Protein AF-A0A3A4SZI6-F1 (afdb_monomer)

pLDDT: mean 71.09, std 20.28, range [41.44, 95.88]

Secondary structure (DSSP, 8-state):
-----HHHHHHHHHH--EE-HHHHHHHHTS-HHHHHHTTTTTT-EEEETTEEEEEHHHHHHHHHHHHHH-THHHHHHTS------------------------PPP--PPPPTT----------

Mean predicted aligned error: 18.35 Å

Solvent-accessible surface area (backbone atoms only — not comparable to full-atom values): 8168 Å² total; per-residue (Å²): 133,84,84,72,57,66,70,57,55,52,48,36,70,76,34,36,58,81,38,46,49,61,59,51,11,61,75,69,74,46,56,42,68,57,44,60,76,44,24,70,82,55,60,35,44,74,81,45,98,94,40,57,38,33,36,48,46,55,41,49,54,49,53,51,53,42,65,76,60,64,58,55,59,59,75,60,56,76,56,79,77,71,79,62,76,77,73,72,75,71,78,71,77,82,74,78,78,81,72,79,87,81,82,87,76,82,84,81,74,88,80,64,101,75,79,76,82,82,82,87,72,88,78,136

Foldseek 3Di:
DDPDDVVVVVCCVVQNDKDFLVRVCVVVVHDSVVCLVCVVVQVWDDPDVSGTIHGPNSNVVSVVVCVVVVCVCVVVVVDPPPPPPPPPPDPDPPPPPPPDDDDDDDDDDDDDPPDDDDDPDDDD

Radius of gyration: 33.67 Å; Cα contacts (8 Å, |Δi|>4): 70; chains: 1; bounding box: 77×91×42 Å

Structure (mmCIF, N/CA/C/O backbone):
data_AF-A0A3A4SZI6-F1
#
_entry.id   AF-A0A3A4SZI6-F1
#
loop_
_atom_site.group_PDB
_atom_site.id
_atom_site.type_symbol
_atom_site.label_atom_id
_atom_site.label_alt_id
_atom_site.label_comp_id
_atom_site.label_asym_id
_atom_site.label_entity_id
_atom_site.label_seq_id
_atom_site.pdbx_PDB_ins_code
_atom_site.Cartn_x
_atom_site.Cartn_y
_atom_site.Cartn_z
_atom_site.occupancy
_atom_site.B_iso_or_equiv
_atom_site.auth_seq_id
_atom_site.auth_comp_id
_atom_site.auth_asym_id
_atom_site.auth_atom_id
_atom_site.pdbx_PDB_model_num
ATOM 1 N N . MET A 1 1 ? 22.937 -13.187 -11.804 1.00 47.78 1 MET A N 1
ATOM 2 C CA . MET A 1 1 ? 22.622 -11.927 -11.099 1.00 47.78 1 MET A CA 1
ATOM 3 C C . MET A 1 1 ? 21.404 -11.331 -11.784 1.00 47.78 1 MET A C 1
ATOM 5 O O . MET A 1 1 ? 21.452 -11.160 -12.992 1.00 47.78 1 MET A O 1
ATOM 9 N N . GLY A 1 2 ? 20.280 -11.173 -11.081 1.00 58.09 2 GLY A N 1
ATOM 10 C CA . GLY A 1 2 ? 19.035 -10.713 -11.705 1.00 58.09 2 GLY A CA 1
ATOM 11 C C . GLY A 1 2 ? 19.151 -9.251 -12.125 1.00 58.09 2 GLY A C 1
ATOM 12 O O . GLY A 1 2 ? 19.478 -8.413 -11.287 1.00 58.09 2 GLY A O 1
ATOM 13 N N . ASN A 1 3 ? 18.898 -8.960 -13.402 1.00 62.41 3 ASN A N 1
ATOM 14 C CA . ASN A 1 3 ? 18.824 -7.598 -13.925 1.00 62.41 3 ASN A CA 1
ATOM 15 C C . ASN A 1 3 ? 17.705 -6.853 -13.193 1.00 62.41 3 ASN A C 1
ATOM 17 O O . ASN A 1 3 ? 16.524 -7.029 -13.495 1.00 62.41 3 ASN A O 1
ATOM 21 N N . LYS A 1 4 ? 18.070 -6.053 -12.190 1.00 66.88 4 LYS A N 1
ATOM 22 C CA . LYS A 1 4 ? 17.142 -5.102 -11.587 1.00 66.88 4 LYS A CA 1
ATOM 23 C C . LYS A 1 4 ? 16.838 -4.052 -12.646 1.00 66.88 4 LYS A C 1
ATOM 25 O O . LYS A 1 4 ? 17.748 -3.469 -13.226 1.00 66.88 4 LYS A O 1
ATOM 30 N N . ASN A 1 5 ? 15.556 -3.870 -12.930 1.00 77.38 5 ASN A N 1
ATOM 31 C CA . ASN A 1 5 ? 15.099 -2.896 -13.906 1.00 77.38 5 ASN A CA 1
ATOM 32 C C . ASN A 1 5 ? 15.497 -1.493 -13.398 1.00 77.38 5 ASN A C 1
ATOM 34 O O . ASN A 1 5 ? 15.102 -1.160 -12.277 1.00 77.38 5 ASN A O 1
ATOM 38 N N . PRO A 1 6 ? 16.268 -0.685 -14.152 1.00 76.62 6 PRO A N 1
ATOM 39 C CA . PRO A 1 6 ? 16.825 0.578 -13.650 1.00 76.62 6 PRO A CA 1
ATOM 40 C C . PRO A 1 6 ? 15.745 1.542 -13.139 1.00 76.62 6 PRO A C 1
ATOM 42 O O . PRO A 1 6 ? 15.934 2.185 -12.111 1.00 76.62 6 PRO A O 1
ATOM 45 N N . ALA A 1 7 ? 14.567 1.536 -13.770 1.00 78.56 7 ALA A N 1
ATOM 46 C CA . ALA A 1 7 ? 13.418 2.335 -13.348 1.00 78.56 7 ALA A CA 1
ATOM 47 C C . ALA A 1 7 ? 12.898 1.982 -11.939 1.00 78.56 7 ALA A C 1
ATOM 49 O O . ALA A 1 7 ? 12.447 2.854 -11.205 1.00 78.56 7 ALA A O 1
ATOM 50 N N . ILE A 1 8 ? 12.968 0.709 -11.527 1.00 76.75 8 ILE A N 1
ATOM 51 C CA . ILE A 1 8 ? 12.524 0.299 -10.183 1.00 76.75 8 ILE A CA 1
ATOM 52 C C . ILE A 1 8 ? 13.507 0.814 -9.130 1.00 76.75 8 ILE A C 1
ATOM 54 O O . ILE A 1 8 ? 13.085 1.276 -8.075 1.00 76.75 8 ILE A O 1
ATOM 58 N N . SER A 1 9 ? 14.807 0.776 -9.425 1.00 80.06 9 SER A N 1
ATOM 59 C CA . SER A 1 9 ? 15.837 1.270 -8.507 1.00 80.06 9 SER A CA 1
ATOM 60 C C . SER A 1 9 ? 15.782 2.785 -8.315 1.00 80.06 9 SER A C 1
ATOM 62 O O . SER A 1 9 ? 16.011 3.259 -7.207 1.00 80.06 9 SER A O 1
ATOM 64 N N . GLU A 1 10 ? 15.428 3.538 -9.355 1.00 84.81 10 GLU A N 1
ATOM 65 C CA . GLU A 1 10 ? 15.216 4.985 -9.255 1.00 84.81 10 GLU A CA 1
ATOM 66 C C . GLU A 1 10 ? 14.008 5.326 -8.367 1.00 84.81 10 GLU A C 1
ATOM 68 O O . GLU A 1 10 ? 14.109 6.157 -7.464 1.00 84.81 10 GLU A O 1
ATOM 73 N N . LEU A 1 11 ? 12.890 4.611 -8.539 1.00 80.88 11 LEU A N 1
ATOM 74 C CA . LEU A 1 11 ? 11.705 4.781 -7.693 1.00 80.88 11 LEU A CA 1
ATOM 75 C C . LEU A 1 11 ? 11.967 4.386 -6.234 1.00 80.88 11 LEU A C 1
ATOM 77 O O . LEU A 1 11 ? 11.515 5.081 -5.325 1.00 80.88 11 LEU A O 1
ATOM 81 N N . GLU A 1 12 ? 12.714 3.306 -5.996 1.00 84.25 12 GLU A N 1
ATOM 82 C CA . GLU A 1 12 ? 13.121 2.906 -4.645 1.00 84.25 12 GLU A CA 1
ATOM 83 C C . GLU A 1 12 ? 14.032 3.950 -3.984 1.00 84.25 12 GLU A C 1
ATOM 85 O O . GLU A 1 12 ? 13.908 4.199 -2.786 1.00 84.25 12 GLU A O 1
ATOM 90 N N . ALA A 1 13 ? 14.907 4.609 -4.749 1.00 86.44 13 ALA A N 1
ATOM 91 C CA . ALA A 1 13 ? 15.736 5.698 -4.236 1.00 86.44 13 ALA A CA 1
ATOM 92 C C . ALA A 1 13 ? 14.905 6.944 -3.880 1.00 86.44 13 ALA A C 1
ATOM 94 O O . ALA A 1 13 ? 15.180 7.614 -2.885 1.00 86.44 13 ALA A O 1
ATOM 95 N N . GLN A 1 14 ? 13.872 7.252 -4.669 1.00 87.62 14 GLN A N 1
ATOM 96 C CA . GLN A 1 14 ? 13.079 8.472 -4.508 1.00 87.62 14 GLN A CA 1
ATOM 97 C C . GLN A 1 14 ? 11.974 8.348 -3.445 1.00 87.62 14 GLN A C 1
ATOM 99 O O . GLN A 1 14 ? 11.754 9.281 -2.659 1.00 87.62 14 GLN A O 1
ATOM 104 N N . TYR A 1 15 ? 11.290 7.201 -3.410 1.00 88.38 15 TYR A N 1
ATOM 105 C CA . TYR A 1 15 ? 10.105 6.945 -2.581 1.00 88.38 15 TYR A CA 1
ATOM 106 C C . TYR A 1 15 ? 10.330 5.890 -1.488 1.00 88.38 15 TYR A C 1
ATOM 108 O O . TYR A 1 15 ? 9.435 5.629 -0.679 1.00 88.38 15 TYR A O 1
ATOM 116 N N . GLY A 1 16 ? 11.528 5.316 -1.422 1.00 91.12 16 GLY A N 1
ATOM 117 C CA . GLY A 1 16 ? 11.890 4.304 -0.441 1.00 91.12 16 GLY A CA 1
ATOM 118 C C . GLY A 1 16 ? 11.442 2.900 -0.836 1.00 91.12 16 GLY A C 1
ATOM 119 O O . GLY A 1 16 ? 11.045 2.619 -1.969 1.00 91.12 16 GLY A O 1
ATOM 120 N N . ARG A 1 17 ? 11.511 1.986 0.132 1.00 92.38 17 ARG A N 1
ATOM 121 C CA . ARG A 1 17 ? 11.225 0.570 -0.094 1.00 92.38 17 ARG A CA 1
ATOM 122 C C . ARG A 1 17 ? 9.758 0.350 -0.476 1.00 92.38 17 ARG A C 1
ATOM 124 O O . ARG A 1 17 ? 8.847 0.956 0.091 1.00 92.38 17 ARG A O 1
ATOM 131 N N . VAL A 1 18 ? 9.531 -0.598 -1.387 1.00 92.88 18 VAL A N 1
ATOM 132 C CA . VAL A 1 18 ? 8.188 -1.102 -1.697 1.00 92.88 18 VAL A CA 1
ATOM 133 C C . VAL A 1 18 ? 7.707 -2.045 -0.590 1.00 92.88 18 VAL A C 1
ATOM 135 O O . VAL A 1 18 ? 8.343 -3.059 -0.294 1.00 92.88 18 VAL A O 1
ATOM 138 N N . ILE A 1 19 ? 6.538 -1.744 -0.033 1.00 94.88 19 ILE A N 1
ATOM 139 C CA . ILE A 1 19 ? 5.906 -2.445 1.085 1.00 94.88 19 ILE A CA 1
ATOM 140 C C . ILE A 1 19 ? 4.661 -3.197 0.593 1.00 94.88 19 ILE A C 1
ATOM 142 O O . ILE A 1 19 ? 3.893 -2.722 -0.256 1.00 94.88 19 ILE A O 1
ATOM 146 N N . LYS A 1 20 ? 4.448 -4.407 1.116 1.00 95.75 20 LYS A N 1
ATOM 147 C CA . LYS A 1 20 ? 3.231 -5.202 0.880 1.00 95.75 20 LYS A CA 1
ATOM 148 C C . LYS A 1 20 ? 2.084 -4.759 1.799 1.00 95.75 20 LYS A C 1
ATOM 150 O O . LYS A 1 20 ? 2.331 -4.310 2.913 1.00 95.75 20 LYS A O 1
ATOM 155 N N . PRO A 1 21 ? 0.815 -5.014 1.428 1.00 95.06 21 PRO A N 1
ATOM 156 C CA . PRO A 1 21 ? -0.326 -4.697 2.290 1.00 95.06 21 PRO A CA 1
ATOM 157 C C . PRO A 1 21 ? -0.246 -5.353 3.675 1.00 95.06 21 PRO A C 1
ATOM 159 O O . PRO A 1 21 ? -0.713 -4.780 4.648 1.00 95.06 21 PRO A O 1
ATOM 162 N N . GLN A 1 22 ? 0.347 -6.549 3.757 1.00 95.88 22 GLN A N 1
ATOM 163 C CA . GLN A 1 22 ? 0.557 -7.274 5.013 1.00 95.88 22 GLN A CA 1
ATOM 164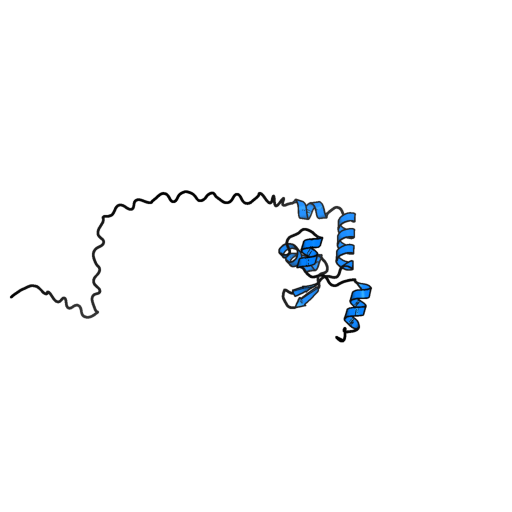 C C . GLN A 1 22 ? 1.576 -6.568 5.921 1.00 95.88 22 GLN A C 1
ATOM 166 O O . GLN A 1 22 ? 1.298 -6.347 7.091 1.00 95.88 22 GLN A O 1
ATOM 171 N N . GLU A 1 23 ? 2.719 -6.166 5.367 1.00 94.44 23 GLU A N 1
ATOM 172 C CA . GLU A 1 23 ? 3.772 -5.458 6.107 1.00 94.44 23 GLU A CA 1
ATOM 173 C C . GLU A 1 23 ? 3.268 -4.088 6.589 1.00 94.44 23 GLU A C 1
ATOM 175 O O . GLU A 1 23 ? 3.499 -3.696 7.730 1.00 94.44 23 GLU A O 1
ATOM 180 N N . LEU A 1 24 ? 2.502 -3.381 5.749 1.00 93.81 24 LEU A N 1
ATOM 181 C CA . LEU A 1 24 ? 1.880 -2.114 6.131 1.00 93.81 24 LEU A CA 1
ATOM 182 C C . LEU A 1 24 ? 0.830 -2.296 7.241 1.00 93.81 24 LEU A C 1
ATOM 184 O O . LEU A 1 24 ? 0.722 -1.461 8.136 1.00 93.81 24 LEU A O 1
ATOM 188 N N . ALA A 1 25 ? 0.066 -3.390 7.205 1.00 93.62 25 ALA A N 1
ATOM 189 C CA . ALA A 1 25 ? -0.904 -3.728 8.245 1.00 93.62 25 ALA A CA 1
ATOM 190 C C . ALA A 1 25 ? -0.226 -3.960 9.602 1.00 93.62 25 ALA A C 1
ATOM 192 O O . ALA A 1 25 ? -0.695 -3.454 10.621 1.00 93.62 25 ALA A O 1
ATOM 193 N N . GLU A 1 26 ? 0.904 -4.667 9.601 1.00 94.25 26 GLU A N 1
ATOM 194 C CA . GLU A 1 26 ? 1.730 -4.898 10.788 1.00 94.25 26 GLU A CA 1
ATOM 195 C C . GLU A 1 26 ? 2.324 -3.591 11.324 1.00 94.25 26 GLU A C 1
ATOM 197 O O . GLU A 1 26 ? 2.228 -3.324 12.523 1.00 94.25 26 GLU A O 1
ATOM 202 N N . TYR A 1 27 ?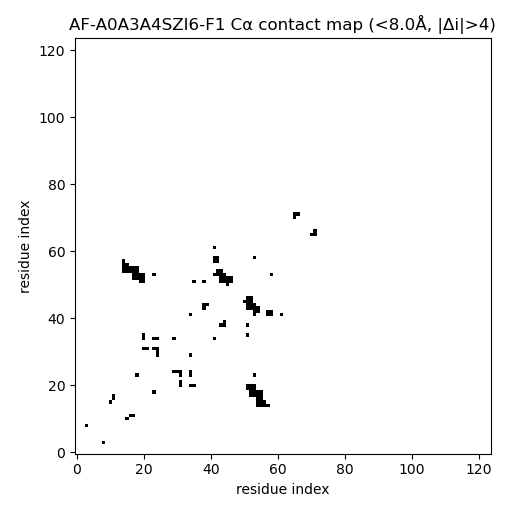 2.847 -2.738 10.439 1.00 90.81 27 TYR A N 1
ATOM 203 C CA . TYR A 1 27 ? 3.392 -1.427 10.801 1.00 90.81 27 TYR A CA 1
ATOM 204 C C . TYR A 1 27 ? 2.346 -0.516 11.461 1.00 90.81 27 TYR A C 1
ATOM 206 O O . TYR A 1 27 ? 2.602 0.095 12.497 1.00 90.81 27 TYR A O 1
ATOM 214 N N . LEU A 1 28 ? 1.137 -0.471 10.898 1.00 89.69 28 LEU A N 1
ATOM 215 C CA . LEU A 1 28 ? 0.030 0.345 11.401 1.00 89.69 28 LEU A CA 1
ATOM 216 C C . LEU A 1 28 ? -0.762 -0.324 12.537 1.00 89.69 28 LEU A C 1
ATOM 218 O O . LEU A 1 28 ? -1.633 0.316 13.124 1.00 89.69 28 LEU A O 1
ATOM 222 N N . LYS A 1 29 ? -0.484 -1.598 12.847 1.00 92.12 29 LYS A N 1
ATOM 223 C CA . LYS A 1 29 ? -1.243 -2.434 13.796 1.00 92.12 29 LYS A CA 1
ATOM 224 C C . LYS A 1 29 ? -2.748 -2.487 13.491 1.00 92.12 29 LYS A C 1
ATOM 226 O O . LYS A 1 29 ? -3.579 -2.458 14.398 1.00 92.12 29 LYS A O 1
ATOM 231 N N . ILE A 1 30 ? -3.106 -2.581 12.212 1.00 92.06 30 ILE A N 1
ATOM 232 C CA . ILE A 1 30 ? -4.497 -2.704 11.745 1.00 92.06 30 ILE A CA 1
ATOM 233 C C . ILE A 1 30 ? -4.684 -3.964 10.899 1.00 92.06 30 ILE A C 1
ATOM 235 O O . ILE A 1 30 ? -3.723 -4.569 10.439 1.00 92.06 30 ILE A O 1
ATOM 239 N N . ASP A 1 31 ? -5.933 -4.365 10.659 1.00 93.56 31 ASP A N 1
ATOM 240 C CA . ASP A 1 31 ? -6.226 -5.487 9.762 1.00 93.56 31 ASP A CA 1
ATOM 241 C C . ASP A 1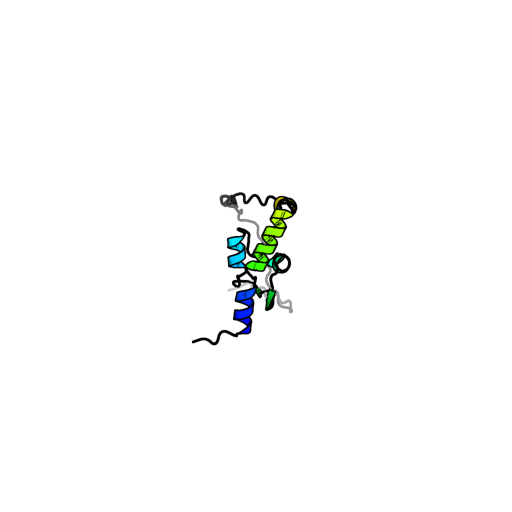 31 ? -5.798 -5.158 8.316 1.00 93.56 31 ASP A C 1
ATOM 243 O O . ASP A 1 31 ? -6.110 -4.089 7.777 1.00 93.56 31 ASP A O 1
ATOM 247 N N . LYS A 1 32 ? -5.151 -6.116 7.642 1.00 94.56 32 LYS A N 1
ATOM 248 C CA . LYS A 1 32 ? -4.824 -6.065 6.209 1.00 94.56 32 LYS A CA 1
ATOM 249 C C . LYS A 1 32 ? -6.047 -5.733 5.354 1.00 94.56 32 LYS A C 1
ATOM 251 O O . LYS A 1 32 ? -5.921 -5.048 4.334 1.00 94.56 32 LYS A O 1
ATOM 256 N N . ARG A 1 33 ? -7.238 -6.205 5.740 1.00 93.06 33 ARG A N 1
ATOM 257 C CA . ARG A 1 33 ? -8.485 -5.871 5.028 1.00 93.06 33 ARG A CA 1
ATOM 258 C C . ARG A 1 33 ? -8.753 -4.371 5.048 1.00 93.06 33 ARG A C 1
ATOM 260 O O . ARG A 1 33 ? -9.133 -3.817 4.020 1.00 93.06 33 ARG A O 1
ATOM 267 N N . THR A 1 34 ? -8.498 -3.715 6.176 1.00 92.56 34 THR A N 1
ATOM 268 C CA . THR A 1 34 ? -8.624 -2.261 6.326 1.00 92.56 34 THR A CA 1
ATOM 269 C C . THR A 1 34 ? -7.594 -1.536 5.469 1.00 92.56 34 THR A C 1
ATOM 271 O O . THR A 1 34 ? -7.966 -0.628 4.730 1.00 92.56 34 THR A O 1
ATOM 274 N N . VAL A 1 35 ? -6.333 -1.985 5.472 1.00 93.12 35 VAL A N 1
ATOM 275 C CA . VAL A 1 35 ? -5.288 -1.437 4.585 1.00 93.12 35 VAL A CA 1
ATOM 276 C C . VAL A 1 35 ? -5.714 -1.514 3.121 1.00 93.12 35 VAL A C 1
ATOM 278 O O . VAL A 1 35 ? -5.635 -0.527 2.400 1.00 93.12 35 VAL A O 1
ATOM 281 N N . THR A 1 36 ? -6.221 -2.671 2.691 1.00 93.06 36 THR A N 1
ATOM 282 C CA . THR A 1 36 ? -6.635 -2.906 1.299 1.00 93.06 36 THR A CA 1
ATOM 283 C C . THR A 1 36 ? -7.859 -2.066 0.932 1.00 93.06 36 THR A C 1
ATOM 285 O O . THR A 1 36 ? -7.895 -1.446 -0.127 1.00 93.06 36 THR A O 1
ATOM 288 N N . LYS A 1 37 ? -8.851 -1.987 1.828 1.00 92.62 37 LYS A N 1
ATOM 289 C CA . LYS A 1 37 ? -10.061 -1.175 1.642 1.00 92.62 37 LYS A CA 1
ATOM 290 C C . LYS A 1 37 ? -9.733 0.305 1.449 1.00 92.62 37 LYS A C 1
ATOM 292 O O . LYS A 1 37 ? -10.374 0.971 0.643 1.00 92.62 37 LYS A O 1
ATOM 297 N N . PHE A 1 38 ? -8.737 0.805 2.174 1.00 93.56 38 PHE A N 1
ATOM 298 C CA . PHE A 1 38 ? -8.297 2.196 2.111 1.00 93.56 38 PHE A CA 1
ATOM 299 C C . PHE A 1 38 ? -6.992 2.371 1.322 1.00 93.56 38 PHE A C 1
ATOM 301 O O . PHE A 1 38 ? -6.313 3.378 1.492 1.00 93.56 38 PHE A O 1
ATOM 308 N N . ALA A 1 39 ? -6.635 1.435 0.435 1.00 92.25 39 AL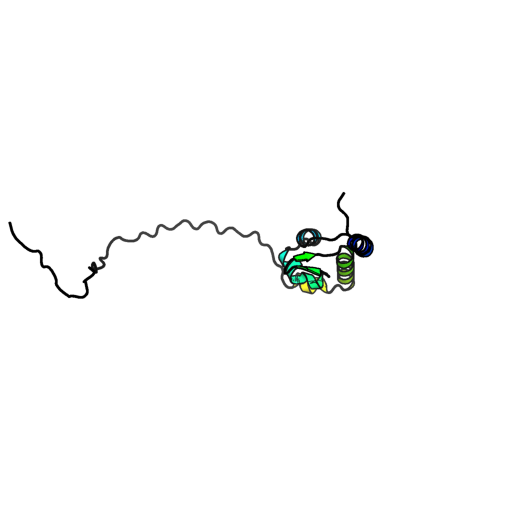A A N 1
ATOM 309 C CA . ALA A 1 39 ? -5.325 1.434 -0.218 1.00 92.25 39 ALA A CA 1
ATOM 310 C C . ALA A 1 39 ? -5.026 2.743 -0.968 1.00 92.25 39 ALA A C 1
ATOM 312 O O . ALA A 1 39 ? -3.942 3.298 -0.823 1.00 92.25 39 ALA A O 1
ATOM 313 N N . ARG A 1 40 ? -6.015 3.297 -1.682 1.00 91.44 40 ARG A N 1
ATOM 314 C CA . ARG A 1 40 ? -5.883 4.588 -2.384 1.00 91.44 40 ARG A CA 1
ATOM 315 C C . ARG A 1 40 ? -5.595 5.759 -1.443 1.00 91.44 40 ARG A C 1
ATOM 317 O O . ARG A 1 40 ? -4.828 6.647 -1.789 1.00 91.44 40 ARG A O 1
ATOM 324 N N . TYR A 1 41 ? -6.188 5.754 -0.250 1.00 90.25 41 TYR A N 1
ATOM 325 C CA . TYR A 1 41 ? -5.980 6.807 0.745 1.00 90.25 41 TYR A CA 1
ATOM 326 C C . TYR A 1 41 ? -4.538 6.805 1.282 1.00 90.25 41 TYR A C 1
ATOM 328 O O . TYR A 1 41 ? -3.960 7.866 1.512 1.00 90.25 41 TYR A O 1
ATOM 336 N N . TRP A 1 42 ? -3.948 5.616 1.421 1.00 90.06 42 TRP A N 1
ATOM 337 C CA . TRP A 1 42 ? -2.557 5.419 1.838 1.00 90.06 42 TRP A CA 1
ATOM 338 C C . TRP A 1 42 ? -1.530 5.636 0.712 1.00 90.06 42 TRP A C 1
ATOM 340 O O . TRP A 1 42 ? -0.348 5.386 0.923 1.00 90.06 42 TRP A O 1
ATOM 350 N N . GLY A 1 43 ? -1.955 6.062 -0.485 1.00 90.62 43 GLY A N 1
ATOM 351 C CA . GLY A 1 43 ? -1.063 6.219 -1.641 1.00 90.62 43 GLY A CA 1
ATOM 352 C C . GLY A 1 43 ? -0.640 4.890 -2.274 1.00 90.62 43 GLY A C 1
ATOM 353 O O . GLY A 1 43 ? 0.416 4.798 -2.895 1.00 90.62 43 GLY A O 1
ATOM 354 N N . GLY A 1 44 ? -1.445 3.841 -2.091 1.00 93.19 44 GLY A N 1
ATOM 355 C CA . GLY A 1 44 ? -1.215 2.543 -2.705 1.00 93.19 44 GLY A CA 1
ATOM 356 C C . GLY A 1 44 ? -1.412 2.577 -4.216 1.00 93.19 44 GLY A C 1
ATOM 357 O O . GLY A 1 44 ? -2.345 3.203 -4.720 1.00 93.19 44 GLY A O 1
ATOM 358 N N . ILE A 1 45 ? -0.561 1.841 -4.923 1.00 93.12 45 ILE A N 1
ATOM 359 C CA . ILE A 1 45 ? -0.637 1.633 -6.368 1.00 93.12 45 ILE A CA 1
ATOM 360 C C . ILE A 1 45 ? -1.106 0.205 -6.630 1.00 93.12 45 ILE A C 1
ATOM 362 O O . ILE A 1 45 ? -0.599 -0.761 -6.048 1.00 93.12 45 ILE A O 1
ATOM 366 N N . GLU A 1 46 ? -2.095 0.079 -7.507 1.00 95.12 46 GLU A N 1
ATOM 367 C CA . GLU A 1 46 ? -2.605 -1.210 -7.953 1.00 95.12 46 GLU A CA 1
ATOM 368 C C . GLU A 1 46 ? -1.716 -1.743 -9.081 1.00 95.12 46 GLU A C 1
ATOM 370 O O . GLU A 1 46 ? -1.653 -1.179 -10.168 1.00 95.12 46 GLU A O 1
ATOM 375 N N . THR A 1 47 ? -0.985 -2.820 -8.796 1.00 91.88 47 THR A N 1
ATOM 376 C CA . THR A 1 47 ? -0.068 -3.464 -9.756 1.00 91.88 47 THR A CA 1
ATOM 377 C C . THR A 1 47 ? -0.765 -4.494 -10.647 1.00 91.88 47 THR A C 1
ATOM 379 O O . THR A 1 47 ? -0.320 -4.769 -11.755 1.00 91.88 47 THR A O 1
ATOM 382 N N . TYR A 1 48 ? -1.853 -5.071 -10.148 1.00 91.06 48 TYR A N 1
ATOM 383 C CA . TYR A 1 48 ? -2.776 -5.981 -10.824 1.00 91.06 48 TYR A CA 1
ATOM 384 C C . TYR A 1 48 ? -4.093 -5.966 -10.033 1.00 91.06 48 TYR A C 1
ATOM 386 O O . TYR A 1 48 ? -4.074 -5.506 -8.889 1.00 91.06 48 TYR A O 1
ATOM 394 N N . PRO A 1 49 ? -5.219 -6.474 -10.566 1.00 92.75 49 PRO A N 1
ATOM 395 C CA . PRO A 1 49 ? -6.506 -6.430 -9.872 1.00 92.75 49 PRO A CA 1
ATOM 396 C C . PRO A 1 49 ? -6.436 -7.007 -8.447 1.00 92.75 49 PRO A C 1
ATOM 398 O O . PRO A 1 49 ? -6.158 -8.192 -8.254 1.00 92.75 49 PRO A O 1
ATOM 401 N N . GLY A 1 50 ? -6.647 -6.158 -7.437 1.00 89.56 50 GLY A N 1
ATOM 402 C CA . GLY A 1 50 ? -6.554 -6.515 -6.012 1.00 89.56 50 GLY A CA 1
ATOM 403 C C . GLY A 1 50 ? -5.127 -6.616 -5.442 1.00 89.56 50 GLY A C 1
ATOM 404 O O . GLY A 1 50 ? -4.952 -6.839 -4.240 1.00 89.56 50 GLY A O 1
ATOM 405 N N . GLY A 1 51 ? -4.106 -6.427 -6.274 1.00 93.00 51 GLY A N 1
ATOM 406 C CA . GLY A 1 51 ? -2.688 -6.458 -5.937 1.00 93.00 51 GLY A CA 1
ATOM 407 C C . GLY A 1 51 ? -2.120 -5.080 -5.632 1.00 93.00 51 GLY A C 1
ATOM 408 O O . GLY A 1 51 ? -1.556 -4.425 -6.511 1.00 93.00 51 GLY A O 1
ATOM 409 N N . TRP A 1 52 ? -2.207 -4.662 -4.372 1.00 95.25 52 TRP A N 1
ATOM 410 C CA . TRP A 1 52 ? -1.734 -3.349 -3.928 1.00 95.25 52 TRP A CA 1
ATOM 411 C C . TRP A 1 52 ? -0.273 -3.363 -3.474 1.00 95.25 52 TRP A C 1
ATOM 413 O O . TRP A 1 52 ? 0.181 -4.305 -2.818 1.00 95.25 52 TRP A O 1
ATOM 423 N N . ARG A 1 53 ? 0.451 -2.288 -3.791 1.00 94.81 53 ARG A N 1
ATOM 424 C CA . ARG A 1 53 ? 1.806 -1.994 -3.308 1.00 94.81 53 ARG A CA 1
ATOM 425 C C . ARG A 1 53 ? 1.874 -0.572 -2.778 1.00 94.81 53 ARG A C 1
ATOM 427 O O . ARG A 1 53 ? 1.152 0.299 -3.251 1.00 94.81 53 ARG A O 1
ATOM 434 N N . PHE A 1 54 ? 2.746 -0.360 -1.804 1.00 94.94 54 PHE A N 1
ATOM 435 C CA . PHE A 1 54 ? 2.920 0.927 -1.140 1.00 94.94 54 PHE A CA 1
ATOM 436 C C . PHE A 1 54 ? 4.393 1.310 -1.139 1.00 94.94 54 PHE A C 1
ATOM 438 O O . PHE A 1 54 ? 5.250 0.430 -1.157 1.00 94.94 54 PHE A O 1
ATOM 445 N N . PHE A 1 55 ? 4.673 2.605 -1.085 1.00 94.38 55 PHE A N 1
ATOM 446 C CA . PHE A 1 55 ? 6.019 3.127 -0.886 1.00 94.38 55 PHE A CA 1
ATOM 447 C C . PHE A 1 55 ? 6.133 3.715 0.514 1.00 94.38 55 PHE A C 1
ATOM 449 O O . PHE A 1 55 ? 5.249 4.451 0.956 1.00 94.38 55 PHE A O 1
ATOM 456 N N . GLU A 1 56 ? 7.220 3.386 1.203 1.00 92.62 56 GLU A N 1
ATOM 457 C CA . GLU A 1 56 ? 7.462 3.778 2.592 1.00 92.62 56 GLU A CA 1
ATOM 458 C C . GLU A 1 56 ? 7.335 5.288 2.823 1.00 92.62 56 GLU A C 1
ATOM 460 O O . GLU A 1 56 ? 6.644 5.724 3.744 1.00 92.62 56 GLU A O 1
ATOM 465 N N . LYS A 1 57 ? 7.942 6.094 1.948 1.00 93.25 57 LYS A N 1
ATOM 466 C CA . LYS A 1 57 ? 7.971 7.550 2.099 1.00 93.25 57 LYS A CA 1
ATOM 467 C C . LYS A 1 57 ? 6.578 8.172 2.005 1.00 93.25 57 LYS A C 1
ATOM 469 O O . LYS A 1 57 ? 6.220 8.976 2.855 1.00 93.25 57 LYS A O 1
ATOM 474 N N . ILE A 1 58 ? 5.765 7.726 1.045 1.00 91.50 58 ILE A N 1
ATOM 475 C CA . ILE A 1 58 ? 4.390 8.219 0.847 1.00 91.50 58 ILE A CA 1
ATOM 476 C C . ILE A 1 58 ? 3.519 7.898 2.069 1.00 91.50 58 ILE A C 1
ATOM 478 O O . ILE A 1 58 ? 2.736 8.729 2.530 1.00 91.50 58 ILE A O 1
ATOM 482 N N . VAL A 1 59 ? 3.666 6.690 2.620 1.00 92.31 59 VAL A N 1
ATOM 483 C CA . VAL A 1 59 ? 2.944 6.286 3.833 1.00 92.31 59 VAL A CA 1
ATOM 484 C C . VAL A 1 59 ? 3.355 7.159 5.020 1.00 92.31 59 VAL A C 1
ATOM 486 O O . VAL A 1 59 ? 2.487 7.619 5.762 1.00 92.31 59 VAL A O 1
ATOM 489 N N . ASN A 1 60 ? 4.652 7.418 5.193 1.00 91.88 60 ASN A N 1
ATOM 490 C CA . ASN A 1 60 ? 5.158 8.251 6.283 1.00 91.88 60 ASN A CA 1
ATOM 491 C C . ASN A 1 60 ? 4.695 9.709 6.161 1.00 91.88 60 ASN A C 1
ATOM 493 O O . ASN A 1 60 ? 4.170 10.248 7.132 1.00 91.88 60 ASN A O 1
ATOM 497 N N . GLU A 1 61 ? 4.769 10.306 4.968 1.00 91.06 61 GLU A N 1
ATOM 498 C CA . GLU A 1 61 ? 4.232 11.648 4.691 1.00 91.06 61 GLU A CA 1
ATOM 499 C C . GLU A 1 61 ? 2.739 11.733 5.041 1.00 91.06 61 GLU A C 1
ATOM 501 O O . GLU A 1 61 ? 2.262 12.713 5.629 1.00 91.06 61 GLU A O 1
ATOM 506 N N . LYS A 1 62 ? 1.980 10.671 4.740 1.00 89.25 62 LYS A N 1
ATOM 507 C CA . LYS A 1 62 ? 0.566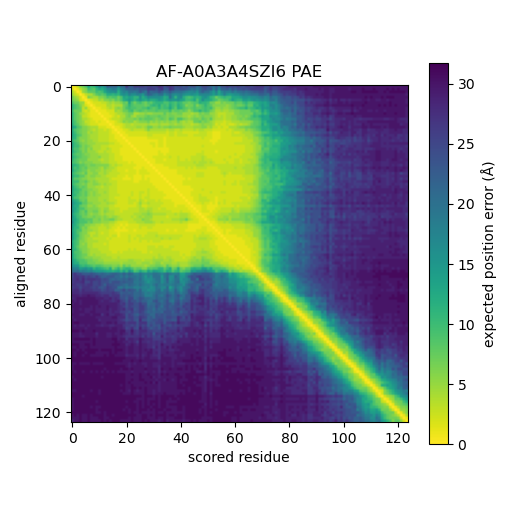 10.599 5.105 1.00 89.25 62 LYS A CA 1
ATOM 508 C C . LYS A 1 62 ? 0.374 10.533 6.616 1.00 89.25 62 LYS A C 1
ATOM 510 O O . LYS A 1 62 ? -0.477 11.244 7.140 1.00 89.25 62 LYS A O 1
ATOM 515 N N . LEU A 1 63 ? 1.156 9.721 7.322 1.00 88.94 63 LEU A N 1
ATOM 516 C CA . LEU A 1 63 ? 1.094 9.620 8.782 1.00 88.94 63 LEU A CA 1
ATOM 517 C C . LEU A 1 63 ? 1.469 10.931 9.476 1.00 88.94 63 LEU A C 1
ATOM 519 O O . LEU A 1 63 ? 0.839 11.293 10.467 1.00 88.94 63 LEU A O 1
ATOM 523 N N . GLU A 1 64 ? 2.455 11.657 8.962 1.00 87.81 64 GLU A N 1
ATOM 524 C CA . GLU A 1 64 ? 2.817 12.986 9.457 1.00 87.81 64 GLU A CA 1
ATOM 525 C C . GLU A 1 64 ? 1.692 13.992 9.226 1.00 87.81 64 GLU A C 1
ATOM 527 O O . GLU A 1 64 ? 1.281 14.681 10.158 1.00 87.81 64 GLU A O 1
ATOM 532 N N . SER A 1 65 ? 1.109 13.998 8.025 1.00 85.88 65 SER A N 1
ATOM 533 C CA . SER A 1 65 ? -0.059 14.830 7.711 1.00 85.88 65 SER A CA 1
ATOM 534 C C . SER A 1 65 ? -1.228 14.543 8.659 1.00 85.88 65 SER A C 1
ATOM 536 O O . SER A 1 65 ? -1.902 15.454 9.129 1.00 85.88 65 SER A O 1
ATOM 538 N N . ILE A 1 66 ? -1.454 13.268 8.980 1.00 82.38 66 ILE A N 1
ATOM 539 C CA . ILE A 1 66 ? -2.485 12.832 9.921 1.00 82.38 66 ILE A CA 1
ATOM 540 C C . ILE A 1 66 ? -2.211 13.361 11.338 1.00 82.38 66 ILE A C 1
ATOM 542 O O . ILE A 1 66 ? -3.129 13.869 11.984 1.00 82.38 66 ILE A O 1
ATOM 546 N N . LYS A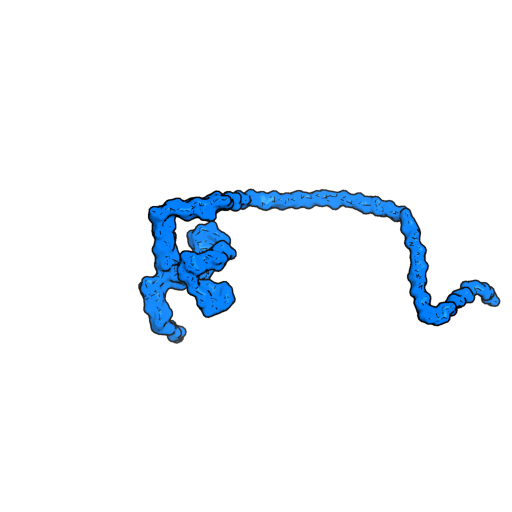 1 67 ? -0.967 13.245 11.821 1.00 78.94 67 LYS A N 1
ATOM 547 C CA . LYS A 1 67 ? -0.561 13.742 13.145 1.00 78.94 67 LYS A CA 1
ATOM 548 C C . LYS A 1 67 ? -0.756 15.251 13.259 1.00 78.94 67 LYS A C 1
ATOM 550 O O . LYS A 1 67 ? -1.262 15.715 14.273 1.00 78.94 67 LYS A O 1
ATOM 555 N N . ASN A 1 68 ? -0.404 15.989 12.209 1.00 75.12 68 ASN A N 1
ATOM 556 C CA . ASN A 1 68 ? -0.517 17.446 12.184 1.00 75.12 68 ASN A CA 1
ATOM 557 C C . ASN A 1 68 ? -1.976 17.916 12.139 1.00 75.12 68 ASN A C 1
ATOM 559 O O . ASN A 1 68 ? -2.299 18.961 12.697 1.00 75.12 68 ASN A O 1
ATOM 563 N N . ASN A 1 69 ? -2.863 17.132 11.522 1.00 68.38 69 ASN A N 1
ATOM 564 C CA . ASN A 1 69 ? -4.250 17.536 11.322 1.00 68.38 69 ASN A CA 1
ATOM 565 C C . ASN A 1 69 ? -5.203 17.122 12.455 1.00 68.38 69 ASN A C 1
ATOM 567 O O . ASN A 1 69 ? -6.341 17.562 12.422 1.00 68.38 69 ASN A O 1
ATOM 571 N N . ASN A 1 70 ? -4.804 16.311 13.450 1.00 57.47 70 ASN A N 1
ATOM 572 C CA . ASN A 1 70 ? -5.640 15.820 14.577 1.00 57.47 70 ASN A CA 1
ATOM 573 C C . ASN A 1 70 ? -7.008 15.173 14.216 1.00 57.47 70 ASN A C 1
ATOM 575 O O . ASN A 1 70 ? -7.667 14.589 15.076 1.00 57.47 70 ASN A O 1
ATOM 579 N N . GLU A 1 71 ? -7.432 15.185 12.953 1.00 55.94 71 GLU A N 1
ATOM 580 C CA . GLU A 1 71 ? -8.766 14.779 12.5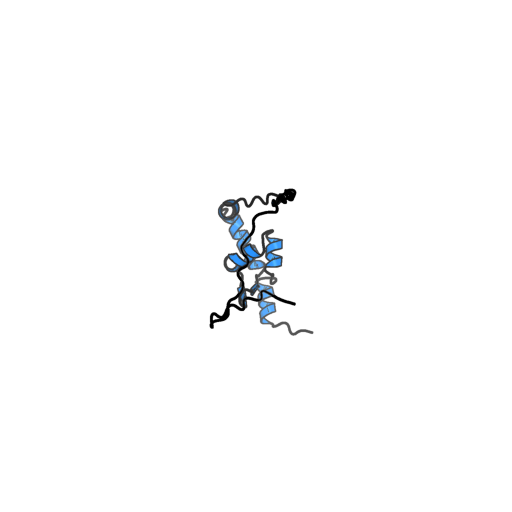05 1.00 55.94 71 GLU A CA 1
ATOM 581 C C . GLU A 1 71 ? -8.945 13.253 12.444 1.00 55.94 71 GLU A C 1
ATOM 583 O O . GLU A 1 71 ? -10.070 12.756 12.488 1.00 55.94 71 GLU A O 1
ATOM 588 N N . PHE A 1 72 ? -7.865 12.465 12.419 1.00 49.88 72 PHE A N 1
ATOM 589 C CA . PHE A 1 72 ? -7.958 11.001 12.274 1.00 49.88 72 PHE A CA 1
ATOM 590 C C . PHE A 1 72 ? -8.343 10.244 13.532 1.00 49.88 72 PHE A C 1
ATOM 592 O O . PHE A 1 72 ? -8.842 9.121 13.420 1.00 49.88 72 PHE A O 1
ATOM 599 N N . GLN A 1 73 ? -8.173 10.850 14.710 1.00 49.66 73 GLN A N 1
ATOM 600 C CA . GLN A 1 73 ? -8.778 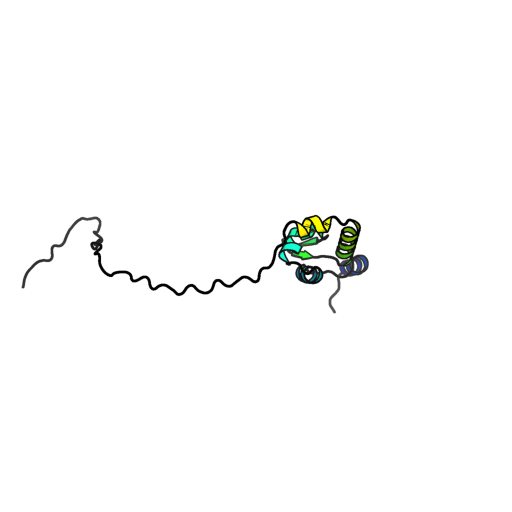10.302 15.921 1.00 49.66 73 GLN A CA 1
ATOM 601 C C . GLN A 1 73 ? -10.293 10.163 15.701 1.00 49.66 73 GLN A C 1
ATOM 603 O O . GLN A 1 73 ? -10.854 9.121 16.007 1.00 49.66 73 GLN A O 1
ATOM 608 N N . SER A 1 74 ? -10.954 11.114 15.031 1.00 49.72 74 SER A N 1
ATOM 609 C CA . SER A 1 74 ? -12.407 11.037 14.823 1.00 49.72 74 SER A CA 1
ATOM 610 C C . SER A 1 74 ? -12.852 9.885 13.900 1.00 49.72 74 SER A C 1
ATOM 612 O O . SER A 1 74 ? -13.849 9.223 14.191 1.00 49.72 74 SER A O 1
ATOM 614 N N . LEU A 1 75 ? -12.104 9.560 12.836 1.00 49.81 75 LEU A N 1
ATOM 615 C CA . LEU A 1 75 ? -12.487 8.506 11.879 1.00 49.81 75 LEU A CA 1
ATOM 616 C C . LEU A 1 75 ? -12.164 7.083 12.365 1.00 49.81 75 LEU A C 1
ATOM 618 O O . LEU A 1 75 ? -12.856 6.138 11.983 1.00 49.81 75 LEU A O 1
ATOM 622 N N . ILE A 1 76 ? -11.142 6.924 13.214 1.00 49.56 76 ILE A N 1
ATOM 623 C CA . ILE A 1 76 ? -10.752 5.629 13.796 1.00 49.56 76 ILE A CA 1
ATOM 624 C C . ILE A 1 76 ? -11.527 5.357 15.102 1.00 49.56 76 ILE A C 1
ATOM 626 O O . ILE A 1 76 ? -11.884 4.212 15.370 1.00 49.56 76 ILE A O 1
ATOM 630 N N . VAL A 1 77 ? -11.860 6.394 15.884 1.00 47.31 77 VAL A N 1
ATOM 631 C CA . VAL A 1 77 ? -12.525 6.267 17.200 1.00 47.31 77 VAL A CA 1
ATOM 632 C C . VAL A 1 77 ? -14.056 6.196 17.102 1.00 47.31 77 VAL A C 1
ATOM 634 O O . VAL A 1 77 ? -14.697 5.680 18.014 1.00 47.31 77 VAL A O 1
ATOM 637 N N . SER A 1 78 ? -14.673 6.591 15.981 1.00 43.97 78 SER A N 1
ATOM 638 C CA . SER A 1 78 ? -16.143 6.529 15.821 1.00 43.97 78 SER A CA 1
ATOM 639 C C . SER A 1 78 ? -16.732 5.108 15.790 1.00 43.97 78 SER A C 1
ATOM 641 O O . SER A 1 78 ? -17.952 4.936 15.801 1.00 43.97 78 SER A O 1
ATOM 643 N N . ARG A 1 79 ? -15.897 4.063 15.779 1.00 42.25 79 ARG A N 1
ATOM 644 C CA . ARG A 1 79 ? -16.303 2.711 16.175 1.00 42.25 79 ARG A CA 1
ATOM 645 C C . ARG A 1 79 ? -15.220 2.121 17.066 1.00 42.25 79 ARG A C 1
ATOM 647 O O . ARG A 1 79 ? -14.243 1.602 16.526 1.00 42.25 79 ARG A O 1
ATOM 654 N N . PRO A 1 80 ? -15.385 2.114 18.399 1.00 41.44 80 PRO A N 1
ATOM 655 C CA . PRO A 1 80 ? -14.606 1.206 19.214 1.00 41.44 80 PRO A CA 1
ATOM 656 C C . PRO A 1 80 ? -15.004 -0.210 18.783 1.00 41.44 80 PRO A C 1
ATOM 658 O O . PRO A 1 80 ? -16.022 -0.752 19.209 1.00 41.44 80 PRO A O 1
ATOM 661 N N . VAL A 1 81 ? -14.214 -0.827 17.902 1.00 47.69 81 VAL A N 1
ATOM 662 C CA . VAL A 1 81 ? -14.189 -2.284 17.801 1.00 47.69 81 VAL A CA 1
ATOM 663 C C . VAL A 1 81 ? -13.480 -2.727 19.068 1.00 47.69 81 VAL A C 1
ATOM 665 O O . VAL A 1 81 ? -12.276 -2.969 19.083 1.00 47.69 81 VAL A O 1
ATOM 668 N N . ILE A 1 82 ? -14.235 -2.752 20.166 1.00 43.84 82 ILE A N 1
ATOM 669 C CA . ILE A 1 82 ? -13.860 -3.509 21.345 1.00 43.84 82 ILE A CA 1
ATOM 670 C C . ILE A 1 82 ? -13.720 -4.930 20.815 1.00 43.84 82 ILE A C 1
ATOM 672 O O . ILE A 1 82 ? -14.711 -5.601 20.524 1.00 43.84 82 ILE A O 1
ATOM 676 N N . ILE A 1 83 ? -12.481 -5.372 20.619 1.00 49.38 83 ILE A N 1
ATOM 677 C CA . ILE A 1 83 ? -12.172 -6.786 20.477 1.00 49.38 83 ILE A CA 1
ATOM 678 C C . ILE A 1 83 ? -12.422 -7.357 21.870 1.00 49.38 83 ILE A C 1
ATOM 680 O O . ILE A 1 83 ? -11.506 -7.569 22.658 1.00 49.38 83 ILE A O 1
ATOM 684 N N . THR A 1 84 ? -13.696 -7.537 22.224 1.00 52.72 84 THR A N 1
ATOM 685 C CA . THR A 1 84 ? -14.042 -8.418 23.326 1.00 52.72 84 THR A CA 1
ATOM 686 C C . THR A 1 84 ? -13.457 -9.769 22.937 1.00 52.72 84 THR A C 1
ATOM 688 O O . THR A 1 84 ? -13.708 -10.199 21.799 1.00 52.72 84 THR A O 1
ATOM 691 N N . PRO A 1 85 ? -12.681 -10.444 23.805 1.00 46.69 85 PRO A N 1
ATOM 692 C CA . PRO A 1 85 ? -12.323 -11.827 23.547 1.00 46.69 85 PRO A CA 1
ATOM 693 C C . PRO A 1 85 ? -13.627 -12.543 23.224 1.00 46.69 85 PRO A C 1
ATOM 695 O O . PRO A 1 85 ? -14.592 -12.455 23.985 1.00 46.69 85 PRO A O 1
ATOM 698 N N . LYS A 1 86 ? -13.696 -13.133 22.028 1.00 47.47 86 LYS A N 1
ATOM 699 C CA . LYS A 1 86 ? -14.864 -13.871 21.561 1.00 47.47 86 LYS A CA 1
ATOM 700 C C . LYS A 1 86 ? -15.099 -14.941 22.621 1.00 47.47 86 LYS A C 1
ATOM 702 O O . LYS A 1 86 ? -14.367 -15.926 22.658 1.00 47.47 86 LYS A O 1
ATOM 707 N N . LYS A 1 87 ? -16.045 -14.706 23.535 1.00 47.00 87 LYS A N 1
ATOM 708 C CA . LYS A 1 87 ? -16.486 -15.706 24.497 1.00 47.00 87 LYS A CA 1
ATOM 709 C C . LYS A 1 87 ? -17.008 -16.826 23.616 1.00 47.00 87 LYS A C 1
ATOM 711 O O . LYS A 1 87 ? -18.037 -16.671 22.962 1.00 47.00 87 LYS A O 1
ATOM 716 N N . ILE A 1 88 ? -16.196 -17.870 23.470 1.00 58.31 88 ILE A N 1
ATOM 717 C CA . ILE A 1 88 ? -16.591 -19.115 22.828 1.00 58.31 88 ILE A CA 1
ATOM 718 C C . ILE A 1 88 ? -17.918 -19.447 23.507 1.00 58.31 88 ILE A C 1
ATOM 720 O O . ILE A 1 88 ? -17.918 -19.534 24.737 1.00 58.31 88 ILE A O 1
ATOM 724 N N . PRO A 1 89 ? -19.055 -19.509 22.791 1.00 49.34 89 PRO A N 1
ATOM 725 C CA . PRO A 1 89 ? -20.263 -19.974 23.434 1.00 49.34 89 PRO A CA 1
ATOM 726 C C . PRO A 1 89 ? -19.930 -21.378 23.919 1.00 49.34 89 PRO A C 1
ATOM 728 O O . PRO A 1 89 ? -19.607 -22.257 23.112 1.00 49.34 89 PRO A O 1
ATOM 731 N N . GLU A 1 90 ? -19.896 -21.541 25.243 1.00 57.22 90 GLU A N 1
ATOM 732 C CA . GLU A 1 90 ? -19.863 -22.845 25.883 1.00 57.22 90 GLU A CA 1
ATOM 733 C C . GLU A 1 90 ? -20.860 -23.706 25.127 1.00 57.22 90 GLU A C 1
ATOM 735 O O . GLU A 1 90 ? -22.014 -23.312 24.940 1.00 57.22 90 GLU A O 1
ATOM 740 N N . ARG A 1 91 ? -20.371 -24.829 24.592 1.00 54.34 91 ARG A N 1
ATOM 741 C CA . ARG A 1 91 ? -21.212 -25.846 23.976 1.00 54.34 91 ARG A CA 1
ATOM 742 C C . ARG A 1 91 ? -22.369 -26.085 24.931 1.00 54.34 91 ARG A C 1
ATOM 744 O O . ARG A 1 91 ? -22.181 -26.723 25.963 1.00 54.34 91 ARG A O 1
ATOM 751 N N . PHE A 1 92 ? -23.548 -25.582 24.578 1.00 50.72 92 PHE A N 1
ATOM 752 C CA . PHE A 1 92 ? -24.764 -25.969 25.261 1.00 50.72 92 PHE A CA 1
ATOM 753 C C . PHE A 1 92 ? -24.793 -27.500 25.243 1.00 50.72 92 PHE A C 1
ATOM 755 O O . PHE A 1 92 ? -24.595 -28.085 24.165 1.00 50.72 92 PHE A O 1
ATOM 762 N N . PRO A 1 93 ? -24.953 -28.168 26.400 1.00 52.84 93 PRO A N 1
ATOM 763 C CA . PRO A 1 93 ? -25.096 -29.610 26.405 1.00 52.84 93 PRO A CA 1
ATOM 764 C C . PRO A 1 93 ? -26.245 -29.932 25.454 1.00 52.84 93 PRO A C 1
ATOM 766 O O . PRO A 1 93 ? -27.313 -29.324 25.537 1.00 52.84 93 PRO A O 1
ATOM 769 N N . ARG A 1 94 ? -25.997 -30.829 24.492 1.00 50.44 94 ARG A N 1
ATOM 770 C CA . ARG A 1 94 ? -27.049 -31.377 23.636 1.00 50.44 94 ARG A CA 1
ATOM 771 C C . ARG A 1 94 ? -28.109 -31.946 24.571 1.00 50.44 94 ARG A C 1
ATOM 773 O O . ARG A 1 94 ? -27.940 -33.045 25.089 1.00 50.44 94 ARG A O 1
ATOM 780 N N . VAL A 1 95 ? -29.180 -31.192 24.793 1.00 50.47 95 VAL A N 1
ATOM 781 C CA . VAL A 1 95 ? -30.385 -31.711 25.420 1.00 50.47 95 VAL A CA 1
ATOM 782 C C . VAL A 1 95 ? -30.863 -32.797 24.471 1.00 50.47 95 VAL A C 1
ATOM 784 O O . VAL A 1 95 ? -31.216 -32.519 23.323 1.00 50.47 95 VAL A O 1
ATOM 787 N N . ALA A 1 96 ? -30.743 -34.046 24.915 1.00 53.09 96 ALA A N 1
ATOM 788 C CA . ALA A 1 96 ? -31.241 -35.200 24.199 1.00 53.09 96 ALA A CA 1
ATOM 789 C C . ALA A 1 96 ? -32.733 -34.970 23.957 1.00 53.09 96 ALA A C 1
ATOM 791 O O . ALA A 1 96 ? -33.552 -35.048 24.872 1.00 53.09 96 ALA A O 1
ATOM 792 N N . PHE A 1 97 ? -33.080 -34.616 22.722 1.00 42.19 97 PHE A N 1
ATOM 793 C CA . PHE A 1 97 ? -34.464 -34.550 22.299 1.00 42.19 97 PHE A CA 1
ATOM 794 C C . PHE A 1 97 ? -34.960 -35.995 22.275 1.00 42.19 97 PHE A C 1
ATOM 796 O O . PHE A 1 97 ? -34.723 -36.731 21.316 1.00 42.19 97 PHE A O 1
ATOM 803 N N . ASN A 1 98 ? -35.597 -36.414 23.368 1.00 49.38 98 ASN A N 1
ATOM 804 C CA . ASN A 1 98 ? -36.363 -37.648 23.436 1.00 49.38 98 ASN A CA 1
ATOM 805 C C . ASN A 1 98 ? -37.503 -37.543 22.417 1.00 49.38 98 ASN A C 1
ATOM 807 O O . ASN A 1 98 ? -38.601 -37.076 22.719 1.00 49.38 98 ASN A O 1
ATOM 811 N N . ARG A 1 99 ? -37.234 -37.951 21.175 1.00 44.44 99 ARG A N 1
ATOM 812 C CA . ARG A 1 99 ? -38.276 -38.198 20.186 1.00 44.44 99 ARG A CA 1
ATOM 813 C C . ARG A 1 99 ? -38.989 -39.471 20.619 1.00 44.44 99 ARG A C 1
ATOM 815 O O . ARG A 1 99 ? -38.487 -40.572 20.414 1.00 44.44 99 ARG A O 1
ATOM 822 N N . LYS A 1 100 ? -40.156 -39.286 21.240 1.00 43.84 100 LYS A N 1
ATOM 823 C CA . LYS A 1 100 ? -41.200 -40.305 21.350 1.00 43.84 100 LYS A CA 1
ATOM 824 C C . LYS A 1 100 ? -41.347 -40.992 19.989 1.00 43.84 100 LYS A C 1
ATOM 826 O O . LYS A 1 100 ? -41.784 -40.382 19.016 1.00 43.84 100 LYS A O 1
ATOM 831 N N . LEU A 1 101 ? -40.929 -42.252 19.941 1.00 53.28 101 LEU A N 1
ATOM 832 C CA . LEU A 1 101 ? -4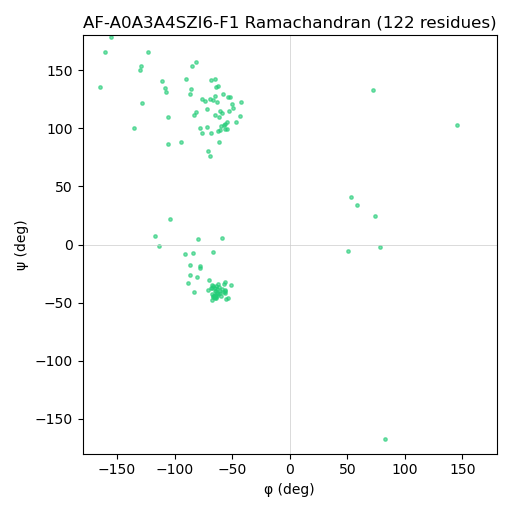1.375 -43.228 18.962 1.00 53.28 101 LEU A CA 1
ATOM 833 C C . LEU A 1 101 ? -42.883 -43.389 19.132 1.00 53.28 101 LEU A C 1
ATOM 835 O O . LEU A 1 101 ? -43.328 -43.812 20.196 1.00 53.28 101 LEU A O 1
ATOM 839 N N . ASN A 1 102 ? -43.620 -42.996 18.097 1.00 50.12 102 ASN A N 1
ATOM 840 C CA . ASN A 1 102 ? -44.887 -43.551 17.617 1.00 50.12 102 ASN A CA 1
ATOM 841 C C . ASN A 1 102 ? -45.742 -42.414 17.074 1.00 50.12 102 ASN A C 1
ATOM 843 O O . ASN A 1 102 ? -46.350 -41.683 17.840 1.00 50.12 102 ASN A O 1
ATOM 847 N N . GLU A 1 103 ? -45.804 -42.306 15.751 1.00 46.53 103 GLU A N 1
ATOM 848 C CA . GLU A 1 103 ? -47.084 -42.333 15.050 1.00 46.53 103 GLU A CA 1
ATOM 849 C C . GLU A 1 103 ? -46.848 -42.561 13.555 1.00 46.53 103 GLU A C 1
ATOM 851 O O . GLU A 1 103 ? -45.892 -42.083 12.944 1.00 46.53 103 GLU A O 1
ATOM 856 N N . ARG A 1 104 ? -47.675 -43.453 13.020 1.00 50.66 104 ARG A N 1
ATOM 857 C CA . ARG A 1 104 ? -47.532 -44.154 11.749 1.00 50.66 104 ARG A CA 1
ATOM 858 C C . ARG A 1 104 ? -47.822 -43.203 10.592 1.00 50.66 104 ARG A C 1
ATOM 860 O O . ARG A 1 104 ? -48.933 -42.695 10.489 1.00 50.66 104 ARG A O 1
ATOM 867 N N . LEU A 1 105 ? -46.879 -43.038 9.669 1.00 50.81 105 LEU A N 1
ATOM 868 C CA . LEU A 1 105 ? -47.201 -42.515 8.340 1.00 50.81 105 LEU A CA 1
ATOM 869 C C . LEU A 1 105 ? -47.615 -43.688 7.437 1.00 50.81 105 LEU A C 1
ATOM 871 O O . LEU A 1 105 ? -46.888 -44.685 7.384 1.00 50.81 105 LEU A O 1
ATOM 875 N N . PRO A 1 106 ? -48.761 -43.615 6.734 1.00 47.16 106 PRO A N 1
ATOM 876 C CA . PRO A 1 106 ? -49.164 -44.670 5.819 1.00 47.16 106 PRO A CA 1
ATOM 877 C C . PRO A 1 106 ? -48.175 -44.757 4.652 1.00 47.16 106 PRO A C 1
ATOM 879 O O . PRO A 1 106 ? -47.863 -43.767 3.987 1.00 47.16 106 PRO A O 1
ATOM 882 N N . SER A 1 107 ? -47.682 -45.976 4.429 1.00 53.56 107 SER A N 1
ATOM 883 C CA . SER A 1 107 ? -46.805 -46.363 3.326 1.00 53.56 107 SER A CA 1
ATOM 884 C C . SER A 1 107 ? -47.434 -45.972 1.986 1.00 53.56 107 SER A C 1
ATOM 886 O O . SER A 1 107 ? -48.384 -46.602 1.520 1.00 53.56 107 SER A O 1
ATOM 888 N N . ARG A 1 108 ? -46.913 -44.920 1.347 1.00 49.62 108 ARG A N 1
ATOM 889 C CA . ARG A 1 108 ? -47.232 -44.617 -0.051 1.00 49.62 108 ARG A CA 1
ATOM 890 C C . ARG A 1 108 ? -46.460 -45.593 -0.936 1.00 49.62 108 ARG A C 1
ATOM 892 O O . ARG A 1 108 ? -45.289 -45.371 -1.233 1.00 49.62 108 ARG A O 1
ATOM 899 N N . ARG A 1 109 ? -47.119 -46.683 -1.339 1.00 53.78 109 ARG A N 1
ATOM 900 C CA . ARG A 1 109 ? -46.646 -47.536 -2.438 1.00 53.78 109 ARG A CA 1
ATOM 901 C C . ARG A 1 109 ? -46.610 -46.705 -3.730 1.00 53.78 109 ARG A C 1
ATOM 903 O O . ARG A 1 109 ? -47.576 -45.988 -3.993 1.00 53.78 109 ARG A O 1
ATOM 910 N N . PRO A 1 110 ? -45.557 -46.796 -4.555 1.00 47.44 110 PRO A N 1
ATOM 911 C CA . PRO A 1 110 ? -45.590 -46.216 -5.889 1.00 47.44 110 PRO A CA 1
ATOM 912 C C . PRO A 1 110 ? -46.511 -47.061 -6.780 1.00 47.44 110 PRO A C 1
ATOM 914 O O . PRO A 1 110 ? -46.244 -48.235 -7.026 1.00 47.44 110 PRO A O 1
ATOM 917 N N . THR A 1 111 ? -47.609 -46.475 -7.254 1.00 53.09 111 THR A N 1
ATOM 918 C CA . THR A 1 111 ? -48.425 -47.045 -8.331 1.00 53.09 111 THR A CA 1
ATOM 919 C C . THR A 1 111 ? -47.834 -46.623 -9.675 1.00 53.09 111 THR A C 1
ATOM 921 O O . THR A 1 111 ? -47.473 -45.464 -9.878 1.00 53.09 111 THR A O 1
ATOM 924 N N . ASN A 1 112 ? -47.695 -47.573 -10.602 1.00 55.97 112 ASN A N 1
ATOM 925 C CA . ASN A 1 112 ? -47.276 -47.282 -11.971 1.00 55.97 112 ASN A CA 1
ATOM 926 C C . ASN A 1 112 ? -48.503 -46.878 -12.812 1.00 55.97 112 ASN A C 1
ATOM 928 O O . ASN A 1 112 ? -49.623 -47.292 -12.508 1.00 55.97 112 ASN A O 1
ATOM 932 N N . LYS A 1 113 ? -48.289 -46.082 -13.869 1.00 56.44 113 LYS A N 1
ATOM 933 C CA . LYS A 1 113 ? -49.297 -45.301 -14.633 1.00 56.44 113 LYS A CA 1
ATOM 934 C C . LYS A 1 113 ? -50.461 -46.077 -15.291 1.00 56.44 113 LYS A C 1
ATOM 936 O O . LYS A 1 113 ? -51.245 -45.467 -16.002 1.00 56.44 113 LYS A O 1
ATOM 941 N N . HIS A 1 114 ? -50.591 -47.381 -15.057 1.00 56.28 114 HIS A N 1
ATOM 942 C CA . HIS A 1 114 ? -51.639 -48.229 -15.636 1.00 56.28 114 HIS A CA 1
ATOM 943 C C . HIS A 1 114 ? -52.599 -48.852 -14.611 1.00 56.28 114 HIS A C 1
ATOM 945 O O . HIS A 1 114 ? -53.442 -49.641 -15.003 1.00 56.28 114 HIS A O 1
ATOM 951 N N . GLY A 1 115 ? -52.531 -48.488 -13.323 1.00 53.19 115 GLY A N 1
ATOM 952 C CA . GLY A 1 115 ? -53.659 -48.695 -12.400 1.00 53.19 115 GLY A CA 1
ATOM 953 C C . GLY A 1 115 ? -54.152 -50.140 -12.224 1.00 53.19 115 GLY A C 1
ATOM 954 O O . GLY A 1 115 ? -55.345 -50.336 -12.031 1.00 53.19 115 GLY A O 1
ATOM 955 N N . ILE A 1 116 ? -53.265 -51.140 -12.271 1.00 52.16 116 ILE A N 1
ATOM 956 C CA . ILE A 1 116 ? -53.617 -52.537 -11.968 1.00 52.16 116 ILE A CA 1
ATOM 957 C C . ILE A 1 116 ? -53.052 -52.895 -10.592 1.00 52.16 116 ILE A C 1
ATOM 959 O O . ILE A 1 116 ? -51.837 -52.989 -10.404 1.00 52.16 116 ILE A O 1
ATOM 963 N N . THR A 1 117 ? -53.938 -53.068 -9.615 1.00 57.50 117 THR A N 1
ATOM 964 C CA . THR A 1 117 ? -53.637 -53.650 -8.305 1.00 57.50 117 THR A CA 1
ATOM 965 C C . THR A 1 117 ? -53.636 -55.170 -8.426 1.00 57.50 117 THR A C 1
ATOM 967 O O . THR A 1 117 ? -54.674 -55.768 -8.685 1.00 57.50 117 THR A O 1
ATOM 970 N N . PHE A 1 118 ? -52.477 -55.802 -8.235 1.00 46.78 118 PHE A N 1
ATOM 971 C CA . PHE A 1 118 ? -52.423 -57.241 -7.980 1.00 46.78 118 PHE A CA 1
ATOM 972 C C . PHE A 1 118 ? -52.795 -57.483 -6.515 1.00 46.78 118 PHE A C 1
ATOM 974 O O . PHE A 1 118 ? -51.964 -57.295 -5.621 1.00 46.78 118 PHE A O 1
ATOM 981 N N . ASP A 1 119 ? -54.046 -57.878 -6.280 1.00 46.78 119 ASP A N 1
ATOM 982 C CA . ASP A 1 119 ? -54.422 -58.601 -5.070 1.00 46.78 119 ASP A CA 1
ATOM 983 C C . ASP A 1 119 ? -53.708 -59.950 -5.102 1.00 46.78 119 ASP A C 1
ATOM 985 O O . ASP A 1 119 ? -53.966 -60.800 -5.953 1.00 46.78 119 ASP A O 1
ATOM 989 N N . ARG A 1 120 ? -52.743 -60.125 -4.200 1.00 49.34 120 ARG A N 1
ATOM 990 C CA . ARG A 1 120 ? -52.165 -61.434 -3.914 1.00 49.34 120 ARG A CA 1
ATOM 991 C C . ARG A 1 120 ? -52.721 -61.874 -2.573 1.00 49.34 120 ARG A C 1
ATOM 993 O O . ARG A 1 120 ? -52.131 -61.619 -1.524 1.00 49.34 120 ARG A O 1
ATOM 1000 N N . SER A 1 121 ? -53.882 -62.502 -2.636 1.00 48.78 121 SER A N 1
ATOM 1001 C CA . SER A 1 121 ? -54.455 -63.272 -1.547 1.00 48.78 121 SER A CA 1
ATOM 1002 C C . SER A 1 121 ? -54.827 -64.638 -2.103 1.00 48.78 121 SER A C 1
ATOM 1004 O O . SER A 1 121 ? -55.637 -64.696 -3.021 1.00 48.78 121 SER A O 1
ATOM 1006 N N . MET A 1 122 ? -54.230 -65.663 -1.479 1.00 45.72 122 MET A N 1
ATOM 1007 C CA . MET A 1 122 ? -54.756 -67.027 -1.315 1.00 45.72 122 MET A CA 1
ATOM 1008 C C . MET A 1 122 ? -54.769 -67.916 -2.583 1.00 45.72 122 MET A C 1
ATOM 1010 O O . MET A 1 122 ? -55.117 -67.457 -3.660 1.00 45.72 122 MET A O 1
ATOM 1014 N N . ASP A 1 123 ? -54.315 -69.172 -2.588 1.00 49.47 123 ASP A N 1
ATOM 1015 C CA . ASP A 1 123 ? -54.084 -70.165 -1.528 1.00 49.47 123 ASP A CA 1
ATOM 1016 C C . ASP A 1 123 ? -53.020 -71.202 -1.963 1.00 49.47 123 ASP A C 1
ATOM 1018 O O . ASP A 1 123 ? -52.462 -71.102 -3.059 1.00 49.47 123 ASP A O 1
ATOM 1022 N N . GLU A 1 124 ? -52.736 -72.124 -1.037 1.00 46.94 124 GLU A N 1
ATOM 1023 C CA . GLU A 1 124 ? -52.052 -73.431 -1.145 1.00 46.94 124 GLU A CA 1
ATOM 1024 C C . GLU A 1 124 ? -52.064 -74.139 -2.514 1.00 46.94 124 GLU A C 1
ATOM 1026 O O . GLU A 1 124 ? -53.101 -74.137 -3.216 1.00 46.94 124 GLU A O 1
#

Nearest PDB structures (foldseek):
  5j9w-assembly1_E  TM=4.904E-01  e=6.839E-01  Saccharomyces cerevisiae S288C
  3toa-assembly1_A  TM=5.284E-01  e=1.218E+00  Homo sapiens
  4d10-assembly1_P  TM=4.509E-01  e=1.575E+00  Homo sapiens
  2fa5-assembly1_A  TM=3.609E-01  e=8.840E-01  Xanthomonas campestris
  3jw4-assembly1_B  TM=2.915E-01  e=7.347E+00  Clostridium acetobutylicum

Sequence (124 aa):
MGNKNPAISELEAQYGRVIKPQELAEYLKIDKRTVTKFARYWGGIETYPGGWRFFEKIVNEKLESIKNNNEFQSLIVSRPVIITPKKIPERFPRVAFNRKLNERLPSRRPTNKHGITFDRSMDE